Protein AF-A0A162CTL7-F1 (afdb_monomer_lite)

Foldseek 3Di:
DDDPPPCVVVVVVVVVVVVVVCVVVVPDDDPCPPDPVLVVLLVVLLVLLLVLCPPPLNCVLLVDDSVLSNVLLNVLSVVLCVVPVPDDSQLSSLSSNVSSLLVSLVPDPDDCPVQCPCVVVCVVVVHQGSRSSCNSCVVSLVSNLVVDDPVVSVVVVVVVVVSNVVD

InterPro domains:
  IPR008949 Isoprenoid synthase domain superfamily [G3DSA:1.10.600.10] (8-167)
  IPR008949 Isoprenoid synthase domain superfamily [SSF48576] (12-167)
  IPR024652 Trichodiene synthase [PF06330] (11-167)

Organism: Penicillium chrysogenum (NCBI:txid5076)

pLDDT: mean 90.97, std 11.27, range [42.94, 98.25]

Structure (mmCIF, N/CA/C/O backbone):
data_AF-A0A162CTL7-F1
#
_entry.id   AF-A0A162CTL7-F1
#
loop_
_atom_site.group_PDB
_atom_site.id
_atom_site.type_symbol
_atom_site.label_atom_id
_atom_site.label_alt_id
_atom_site.label_comp_id
_atom_site.label_asym_id
_atom_site.label_entity_id
_atom_site.label_seq_id
_atom_site.pdbx_PDB_ins_code
_atom_site.Cartn_x
_atom_site.Cartn_y
_atom_site.Cartn_z
_atom_site.occupancy
_atom_site.B_iso_or_equiv
_atom_site.auth_seq_id
_atom_site.auth_comp_id
_atom_site.auth_asym_id
_atom_site.auth_atom_id
_atom_site.pdbx_PDB_model_num
ATOM 1 N N . MET A 1 1 ? 44.518 1.170 10.462 1.00 42.94 1 MET A N 1
ATOM 2 C CA . MET A 1 1 ? 43.468 1.600 9.508 1.00 42.94 1 MET A CA 1
ATOM 3 C C . MET A 1 1 ? 42.908 0.313 8.920 1.00 42.94 1 MET A C 1
ATOM 5 O O . MET A 1 1 ? 43.065 0.045 7.743 1.00 42.94 1 MET A O 1
ATOM 9 N N . ASP A 1 2 ? 42.323 -0.529 9.771 1.00 47.50 2 ASP A N 1
ATOM 10 C CA . ASP A 1 2 ? 42.142 -1.951 9.467 1.00 47.50 2 ASP A CA 1
ATOM 11 C C . ASP A 1 2 ? 40.742 -2.355 9.911 1.00 47.50 2 ASP A C 1
ATOM 13 O O . ASP A 1 2 ? 40.529 -2.643 11.082 1.00 47.50 2 ASP A O 1
ATOM 17 N N . ASN A 1 3 ? 39.772 -2.235 9.002 1.00 48.19 3 ASN A N 1
ATOM 18 C CA . ASN A 1 3 ? 38.449 -2.865 9.131 1.00 48.19 3 ASN A CA 1
ATOM 19 C C . ASN A 1 3 ? 37.631 -2.855 7.821 1.00 48.19 3 ASN A C 1
ATOM 21 O O . ASN A 1 3 ? 36.411 -2.962 7.850 1.00 48.19 3 ASN A O 1
ATOM 25 N N . VAL A 1 4 ? 38.277 -2.712 6.656 1.00 53.75 4 VAL A N 1
ATOM 26 C CA . VAL A 1 4 ? 37.571 -2.673 5.355 1.00 53.75 4 VAL A CA 1
ATOM 27 C C . VAL A 1 4 ? 37.594 -4.032 4.629 1.00 53.75 4 VAL A C 1
ATOM 29 O O . VAL A 1 4 ? 36.802 -4.242 3.721 1.00 53.75 4 VAL A O 1
ATOM 32 N N . ASN A 1 5 ? 38.423 -4.993 5.058 1.00 55.84 5 ASN A N 1
ATOM 33 C CA . ASN A 1 5 ? 38.612 -6.263 4.335 1.00 55.84 5 ASN A CA 1
ATOM 34 C C . ASN A 1 5 ? 37.711 -7.435 4.771 1.00 55.84 5 ASN A C 1
ATOM 36 O O . ASN A 1 5 ? 37.696 -8.448 4.081 1.00 55.84 5 ASN A O 1
ATOM 40 N N . ASP A 1 6 ? 36.956 -7.327 5.868 1.00 61.03 6 ASP A N 1
ATOM 41 C CA . ASP A 1 6 ? 36.193 -8.471 6.412 1.00 61.03 6 ASP A CA 1
ATOM 42 C C . ASP A 1 6 ? 34.807 -8.655 5.754 1.00 61.03 6 ASP A C 1
ATOM 44 O O . ASP A 1 6 ? 34.164 -9.691 5.887 1.00 61.03 6 ASP A O 1
ATOM 48 N N . ASN A 1 7 ? 34.360 -7.668 4.966 1.00 62.88 7 ASN A N 1
ATOM 49 C CA . ASN A 1 7 ? 33.079 -7.712 4.248 1.00 62.88 7 ASN A CA 1
ATOM 50 C C . ASN A 1 7 ? 33.207 -8.141 2.772 1.00 62.88 7 ASN A C 1
ATOM 52 O O . ASN A 1 7 ? 32.183 -8.249 2.097 1.00 62.88 7 ASN A O 1
ATOM 56 N N . SER A 1 8 ? 34.423 -8.386 2.258 1.00 77.56 8 SER A N 1
ATOM 57 C CA . SER A 1 8 ? 34.644 -8.718 0.833 1.00 77.56 8 SER A CA 1
ATOM 58 C C . SER A 1 8 ? 33.859 -9.955 0.381 1.00 77.56 8 SER A C 1
ATOM 60 O O . SER A 1 8 ? 33.130 -9.848 -0.603 1.00 77.56 8 SER A O 1
ATOM 62 N N . PRO A 1 9 ? 33.875 -11.087 1.121 1.00 88.56 9 PRO A N 1
ATOM 63 C CA . PRO A 1 9 ? 33.171 -12.294 0.681 1.00 88.56 9 PRO A CA 1
ATOM 64 C C . PRO A 1 9 ? 31.646 -12.130 0.656 1.00 88.56 9 PRO A C 1
ATOM 66 O O . PRO A 1 9 ? 30.974 -12.667 -0.222 1.00 88.56 9 PRO A O 1
ATOM 69 N N . PHE A 1 10 ? 31.086 -11.373 1.607 1.00 91.31 10 PHE A N 1
ATOM 70 C CA . PHE A 1 10 ? 29.653 -11.075 1.631 1.00 91.31 10 PHE A CA 1
ATOM 71 C C . PHE A 1 10 ? 29.251 -10.182 0.454 1.00 91.31 10 PHE A C 1
ATOM 73 O O . PHE A 1 10 ? 28.254 -10.457 -0.209 1.00 91.31 10 PHE A O 1
ATOM 80 N N . ILE A 1 11 ? 30.027 -9.128 0.185 1.00 93.94 11 ILE A N 1
ATOM 81 C CA . ILE A 1 11 ? 29.755 -8.193 -0.912 1.00 93.94 11 ILE A CA 1
ATOM 82 C C . ILE A 1 11 ? 29.861 -8.906 -2.263 1.00 93.94 11 ILE A C 1
ATOM 84 O O . ILE A 1 11 ? 28.981 -8.729 -3.100 1.00 93.94 11 ILE A O 1
ATOM 88 N N . GLU A 1 12 ? 30.885 -9.737 -2.461 1.00 94.44 12 GLU A N 1
ATOM 89 C CA . GLU A 1 12 ? 31.049 -10.549 -3.673 1.00 94.44 12 GLU A CA 1
ATOM 90 C C . GLU A 1 12 ? 29.850 -11.481 -3.878 1.00 94.44 12 GLU A C 1
ATOM 92 O O . GLU A 1 12 ? 29.210 -11.444 -4.927 1.00 94.44 12 GLU A O 1
ATOM 97 N N . HIS A 1 13 ? 29.457 -12.230 -2.842 1.00 95.56 13 HIS A N 1
ATOM 98 C CA . HIS A 1 13 ? 28.296 -13.115 -2.918 1.00 95.56 13 HIS A CA 1
ATOM 99 C C . HIS A 1 13 ? 26.982 -12.362 -3.187 1.00 95.56 13 HIS A C 1
ATOM 101 O O . HIS A 1 13 ? 26.139 -12.832 -3.957 1.00 95.56 13 HIS A O 1
ATOM 107 N N . PHE A 1 14 ? 26.796 -11.190 -2.572 1.00 95.62 14 PHE A N 1
ATOM 108 C CA . PHE A 1 14 ? 25.637 -10.334 -2.814 1.00 95.62 14 PHE A CA 1
ATOM 109 C C . PHE A 1 14 ? 25.593 -9.857 -4.270 1.00 95.62 14 PHE A C 1
ATOM 111 O O . PHE A 1 14 ? 24.550 -9.976 -4.912 1.00 95.62 14 PHE A O 1
ATOM 118 N N . ILE A 1 15 ? 26.715 -9.367 -4.806 1.00 96.50 15 ILE A N 1
ATOM 119 C CA . ILE A 1 15 ? 26.814 -8.914 -6.200 1.00 96.50 15 ILE A CA 1
ATOM 120 C C . ILE A 1 15 ? 26.494 -10.064 -7.153 1.00 96.50 15 ILE A C 1
ATOM 122 O O . ILE A 1 15 ? 25.625 -9.899 -8.007 1.00 96.50 15 ILE A O 1
ATOM 126 N N . ASP A 1 16 ? 27.117 -11.230 -6.976 1.00 97.56 16 ASP A N 1
ATOM 127 C CA . ASP A 1 16 ? 26.885 -12.399 -7.831 1.00 97.56 16 ASP A CA 1
ATOM 128 C C . ASP A 1 16 ? 25.415 -12.832 -7.815 1.00 97.56 16 ASP A C 1
ATOM 130 O O . ASP A 1 16 ? 24.838 -13.162 -8.852 1.00 97.56 16 ASP A O 1
ATOM 134 N N . THR A 1 17 ? 24.784 -12.785 -6.639 1.00 97.44 17 THR A N 1
ATOM 135 C CA . THR A 1 17 ? 23.364 -13.118 -6.480 1.00 97.44 17 THR A CA 1
ATOM 136 C C . THR A 1 17 ? 22.467 -12.122 -7.211 1.00 97.44 17 THR A C 1
ATOM 138 O O . THR A 1 17 ? 21.531 -12.536 -7.894 1.00 97.44 17 THR A O 1
ATOM 141 N N . ILE A 1 18 ? 22.745 -10.819 -7.103 1.00 97.00 18 ILE A N 1
ATOM 142 C CA . ILE A 1 18 ? 21.969 -9.778 -7.789 1.00 97.00 18 ILE A CA 1
ATOM 143 C C . ILE A 1 18 ? 22.165 -9.852 -9.303 1.00 97.00 18 ILE A C 1
ATOM 145 O O . ILE A 1 18 ? 21.176 -9.796 -10.027 1.00 97.00 18 ILE A O 1
ATOM 149 N N . VAL A 1 19 ? 23.401 -10.013 -9.785 1.00 96.62 19 VAL A N 1
ATOM 150 C CA . VAL A 1 19 ? 23.695 -10.166 -11.220 1.00 96.62 19 VAL A CA 1
ATOM 151 C C . VAL A 1 19 ? 22.938 -11.363 -11.775 1.00 96.62 19 VAL A C 1
ATOM 153 O O . VAL A 1 19 ? 22.179 -11.214 -12.728 1.00 96.62 19 VAL A O 1
ATOM 156 N N . LYS A 1 20 ? 23.045 -12.519 -11.110 1.00 97.56 20 LYS A N 1
ATOM 157 C CA . LYS A 1 20 ? 22.303 -13.716 -11.500 1.00 97.56 20 LYS A CA 1
ATOM 158 C C . LYS A 1 20 ? 20.794 -13.481 -11.516 1.00 97.56 20 LYS A C 1
ATOM 160 O O . LYS A 1 20 ? 20.139 -13.870 -12.472 1.00 97.56 20 LYS A O 1
ATOM 165 N N . PHE A 1 21 ? 20.238 -12.851 -10.481 1.00 97.25 21 PHE A N 1
ATOM 166 C CA . PHE A 1 21 ? 18.808 -12.551 -10.431 1.00 97.25 21 PHE A CA 1
ATOM 167 C C . PHE A 1 21 ? 18.370 -11.664 -11.604 1.00 97.25 21 PHE A C 1
ATOM 169 O O . PHE A 1 21 ? 17.366 -11.968 -12.244 1.00 97.25 21 PHE A O 1
ATOM 176 N N . LEU A 1 22 ? 19.118 -10.596 -11.898 1.00 96.50 22 LEU A N 1
ATOM 177 C CA . LEU A 1 22 ? 18.821 -9.680 -13.002 1.00 96.50 22 LEU A CA 1
ATOM 178 C C . LEU A 1 22 ? 18.927 -10.376 -14.366 1.00 96.50 22 LEU A C 1
ATOM 180 O O . LEU A 1 22 ? 18.066 -10.151 -15.217 1.00 96.50 22 LEU A O 1
ATOM 184 N N . ASP A 1 23 ? 19.912 -11.255 -14.551 1.00 96.62 23 ASP A N 1
ATOM 185 C CA . ASP A 1 23 ? 20.049 -12.080 -15.756 1.00 96.62 23 ASP A CA 1
ATOM 186 C C . ASP A 1 23 ? 18.883 -13.078 -15.893 1.00 96.62 23 ASP A C 1
ATOM 188 O O . ASP A 1 23 ? 18.274 -13.182 -16.961 1.00 96.62 23 ASP A O 1
ATOM 192 N N . ASP A 1 24 ? 18.520 -13.769 -14.806 1.00 97.69 24 ASP A N 1
ATOM 193 C CA . ASP A 1 24 ? 17.458 -14.786 -14.772 1.00 97.69 24 ASP A CA 1
ATOM 194 C C . ASP A 1 24 ? 16.076 -14.183 -15.089 1.00 97.69 24 ASP A C 1
ATOM 196 O O . ASP A 1 24 ? 15.281 -14.793 -15.810 1.00 97.69 24 ASP A O 1
ATOM 200 N N . VAL A 1 25 ? 15.786 -12.968 -14.601 1.00 95.69 25 VAL A N 1
ATOM 201 C CA . VAL A 1 25 ? 14.545 -12.235 -14.935 1.00 95.69 25 VAL A CA 1
ATOM 202 C C . VAL A 1 25 ? 14.639 -11.458 -16.250 1.00 95.69 25 VAL A C 1
ATOM 204 O O . VAL A 1 25 ? 13.689 -10.764 -16.613 1.00 95.69 25 VAL A O 1
ATOM 207 N N . GLN A 1 26 ? 15.763 -11.573 -16.967 1.00 95.62 26 GLN A N 1
ATOM 208 C CA . GLN A 1 26 ? 16.036 -10.873 -18.225 1.00 95.62 26 GLN A CA 1
ATOM 209 C C . GLN A 1 26 ? 15.820 -9.361 -18.095 1.00 95.62 26 GLN A C 1
ATOM 211 O O . GLN A 1 26 ? 15.189 -8.724 -18.949 1.00 95.62 26 GLN A O 1
ATOM 216 N N . TYR A 1 27 ? 16.305 -8.787 -16.992 1.00 91.56 27 TYR A N 1
ATOM 217 C CA . TYR A 1 27 ? 16.158 -7.368 -16.718 1.00 91.56 27 TYR A CA 1
ATOM 218 C C . TYR A 1 27 ? 16.796 -6.553 -17.843 1.00 91.56 27 TYR A C 1
ATOM 220 O O . TYR A 1 27 ? 17.980 -6.679 -18.147 1.00 91.56 27 TYR A O 1
ATOM 228 N N . ASN A 1 28 ? 15.993 -5.682 -18.442 1.00 87.00 28 ASN A N 1
ATOM 229 C CA . ASN A 1 28 ? 16.446 -4.680 -19.390 1.00 87.00 28 ASN A CA 1
ATOM 230 C C . ASN A 1 28 ? 16.055 -3.312 -18.843 1.00 87.00 28 ASN A C 1
ATOM 232 O O . ASN A 1 28 ? 14.922 -3.129 -18.395 1.00 87.00 28 ASN A O 1
ATOM 236 N N . GLU A 1 29 ? 16.984 -2.357 -18.893 1.00 78.31 29 GLU A N 1
ATOM 237 C CA . GLU A 1 29 ? 16.735 -1.009 -18.388 1.00 78.31 29 GLU A CA 1
ATOM 238 C C . GLU A 1 29 ? 15.533 -0.386 -19.127 1.00 78.31 29 GLU A C 1
ATOM 240 O O . GLU A 1 29 ? 15.565 -0.260 -20.358 1.00 78.31 29 GLU A O 1
ATOM 245 N N . PRO A 1 30 ? 14.462 0.013 -18.420 1.00 70.00 30 PRO A N 1
ATOM 246 C CA . PRO A 1 30 ? 13.310 0.615 -19.067 1.00 70.00 30 PRO A CA 1
ATOM 247 C C . PRO A 1 30 ? 13.692 1.964 -19.688 1.00 70.00 30 PRO A C 1
ATOM 249 O O . PRO A 1 30 ? 14.235 2.843 -19.022 1.00 70.00 30 PRO A O 1
ATOM 252 N N . HIS A 1 31 ? 13.301 2.211 -20.940 1.00 62.88 31 HIS A N 1
ATOM 253 C CA . HIS A 1 31 ? 13.516 3.507 -21.607 1.00 62.88 31 HIS A CA 1
ATOM 254 C C . HIS A 1 31 ? 12.733 4.685 -20.979 1.00 62.88 31 HIS A C 1
ATOM 256 O O . HIS A 1 31 ? 12.846 5.825 -21.430 1.00 62.88 31 HIS A O 1
ATOM 262 N N . HIS A 1 32 ? 11.920 4.433 -19.949 1.00 55.84 32 HIS A N 1
ATOM 263 C CA . HIS A 1 32 ? 10.965 5.386 -19.380 1.00 55.84 32 HIS A CA 1
ATOM 264 C C . HIS A 1 32 ? 11.546 6.306 -18.296 1.00 55.84 32 HIS A C 1
ATOM 266 O O . HIS A 1 32 ? 10.909 7.297 -17.942 1.00 55.84 32 HIS A O 1
ATOM 272 N N . SER A 1 33 ? 12.753 6.043 -17.792 1.00 54.59 33 SER A N 1
ATOM 273 C CA . SER A 1 33 ? 13.296 6.678 -16.579 1.00 54.59 33 SER A CA 1
ATOM 274 C C . SER A 1 33 ? 13.548 8.198 -16.678 1.00 54.59 33 SER A C 1
ATOM 276 O O . SER A 1 33 ? 13.809 8.839 -15.663 1.00 54.59 33 SER A O 1
ATOM 278 N N . LEU A 1 34 ? 13.442 8.807 -17.871 1.00 52.75 34 LEU A N 1
ATOM 279 C CA . LEU A 1 34 ? 13.695 10.242 -18.109 1.00 52.75 34 LEU A CA 1
ATOM 280 C C . LEU A 1 34 ? 12.579 10.978 -18.878 1.00 52.75 34 LEU A C 1
ATOM 282 O O . LEU A 1 34 ? 12.744 12.147 -19.231 1.00 52.75 34 LEU A O 1
ATOM 286 N N . ALA A 1 35 ? 11.441 10.332 -19.152 1.00 61.69 35 ALA A N 1
ATOM 287 C CA . ALA A 1 35 ? 10.358 10.971 -19.900 1.00 61.69 35 ALA A CA 1
ATOM 288 C C . ALA A 1 35 ? 9.511 11.915 -19.001 1.00 61.69 35 ALA A C 1
ATOM 290 O O . ALA A 1 35 ? 9.269 11.601 -17.832 1.00 61.69 35 ALA A O 1
ATOM 291 N N . PRO A 1 36 ? 9.012 13.060 -19.518 1.00 67.44 36 PRO A N 1
ATOM 292 C CA . PRO A 1 36 ? 8.175 13.996 -18.752 1.00 67.44 36 PRO A CA 1
ATOM 293 C C . PRO A 1 36 ? 6.880 13.388 -18.189 1.00 67.44 36 PRO A C 1
ATOM 295 O O . PRO A 1 36 ? 6.410 13.799 -17.130 1.00 67.44 36 PRO A O 1
ATOM 298 N N . GLU A 1 37 ? 6.305 12.403 -18.880 1.00 76.25 37 GLU A N 1
ATOM 299 C CA . GLU A 1 37 ? 5.043 11.765 -18.495 1.00 76.25 37 GLU A CA 1
ATOM 300 C C . GLU A 1 37 ? 5.161 10.925 -17.203 1.00 76.25 37 GLU A C 1
ATOM 302 O O . GLU A 1 37 ? 4.394 11.186 -16.274 1.00 76.25 37 GLU A O 1
ATOM 307 N N . PRO A 1 38 ? 6.135 10.001 -17.052 1.00 80.62 38 PRO A N 1
ATOM 308 C CA . PRO A 1 38 ? 6.420 9.329 -15.781 1.00 80.62 38 PRO A CA 1
ATOM 309 C C . PRO A 1 38 ? 6.598 10.280 -14.598 1.00 80.62 38 PRO A C 1
ATOM 311 O O . PRO A 1 38 ? 6.102 10.003 -13.507 1.00 80.62 38 PRO A O 1
ATOM 314 N N . ARG A 1 39 ? 7.245 11.433 -14.806 1.00 86.31 39 ARG A N 1
ATOM 315 C CA . ARG A 1 39 ? 7.401 12.443 -13.755 1.00 86.31 39 ARG A CA 1
ATOM 316 C C . ARG A 1 39 ? 6.061 13.055 -13.341 1.00 86.31 39 ARG A C 1
ATOM 318 O O . ARG A 1 39 ? 5.767 13.086 -12.151 1.00 86.31 39 ARG A O 1
ATOM 325 N N . ALA A 1 40 ? 5.243 13.492 -14.296 1.00 88.81 40 ALA A N 1
ATOM 326 C CA . ALA A 1 40 ? 3.919 14.045 -14.003 1.00 88.81 40 ALA A CA 1
ATOM 327 C C . ALA A 1 40 ? 2.977 12.998 -13.375 1.00 88.81 40 ALA A C 1
ATOM 329 O O . ALA A 1 40 ? 2.140 13.322 -12.530 1.00 88.81 40 ALA A O 1
ATOM 330 N N . ASN A 1 41 ? 3.111 11.728 -13.769 1.00 90.00 41 ASN A N 1
ATOM 331 C CA . ASN A 1 41 ? 2.391 10.619 -13.147 1.00 90.00 41 ASN A CA 1
ATOM 332 C C . ASN A 1 41 ? 2.834 10.435 -11.692 1.00 90.00 41 ASN A C 1
ATOM 334 O O . ASN A 1 41 ? 1.979 10.395 -10.811 1.00 90.00 41 ASN A O 1
ATOM 338 N N . PHE A 1 42 ? 4.144 10.400 -11.432 1.00 93.88 42 PHE A N 1
ATOM 339 C CA . PHE A 1 42 ? 4.691 10.319 -10.078 1.00 93.88 42 PHE A CA 1
ATOM 340 C C . PHE A 1 42 ? 4.203 11.467 -9.188 1.00 93.88 42 PHE A C 1
ATOM 342 O O . PHE A 1 42 ? 3.699 11.207 -8.099 1.00 93.88 42 PHE A O 1
ATOM 349 N N . GLU A 1 43 ? 4.333 12.716 -9.647 1.00 94.75 43 GLU A N 1
ATOM 350 C CA . GLU A 1 43 ? 3.930 13.908 -8.887 1.00 94.75 43 GLU A CA 1
ATOM 351 C C . GLU A 1 43 ? 2.444 13.831 -8.510 1.00 94.75 43 GLU A C 1
ATOM 353 O O . GLU A 1 43 ? 2.098 13.988 -7.343 1.00 94.75 43 GLU A O 1
ATOM 358 N N . SER A 1 44 ? 1.583 13.447 -9.454 1.00 95.25 44 SER A N 1
ATOM 359 C CA . SER A 1 44 ? 0.149 13.287 -9.204 1.00 95.25 44 SER A CA 1
ATOM 360 C C . SER A 1 44 ? -0.184 12.167 -8.207 1.00 95.25 44 SER A C 1
ATOM 362 O O . SER A 1 44 ? -1.019 12.378 -7.330 1.00 95.25 44 SER A O 1
ATOM 364 N N . ILE A 1 45 ? 0.446 10.991 -8.317 1.00 97.44 45 ILE A N 1
ATOM 365 C CA . ILE A 1 45 ? 0.229 9.862 -7.387 1.00 97.44 45 ILE A CA 1
ATOM 366 C C . ILE A 1 45 ? 0.690 10.249 -5.977 1.00 97.44 45 ILE A C 1
ATOM 368 O O . ILE A 1 45 ? -0.008 9.993 -4.991 1.00 97.44 45 ILE A O 1
ATOM 372 N N . TYR A 1 46 ? 1.852 10.899 -5.891 1.00 97.94 46 TYR A N 1
ATOM 373 C CA . TYR A 1 46 ? 2.434 11.369 -4.641 1.00 97.94 46 TYR A CA 1
ATOM 374 C C . TYR A 1 46 ? 1.556 12.418 -3.962 1.00 97.94 46 TYR A C 1
ATOM 376 O O . TYR A 1 46 ? 1.275 12.289 -2.773 1.00 97.94 46 TYR A O 1
ATOM 384 N N . GLU A 1 47 ? 1.090 13.428 -4.697 1.00 97.81 47 GLU A N 1
ATOM 385 C CA . GLU A 1 47 ? 0.218 14.476 -4.160 1.00 97.81 47 GLU A CA 1
ATOM 386 C C . GLU A 1 47 ? -1.115 13.917 -3.662 1.00 97.81 47 GLU A C 1
ATOM 388 O O . GLU A 1 47 ? -1.574 14.292 -2.582 1.00 97.81 47 GLU A O 1
ATOM 393 N N . GLU A 1 48 ? -1.728 12.996 -4.408 1.00 97.81 48 GLU A N 1
ATOM 394 C CA . GLU A 1 48 ? -2.988 12.375 -4.002 1.00 97.81 48 GLU A CA 1
ATOM 395 C C . GLU A 1 48 ? -2.821 11.543 -2.726 1.00 97.81 48 GLU A C 1
ATOM 397 O O . GLU A 1 48 ? -3.616 11.689 -1.791 1.00 97.81 48 GLU A O 1
ATOM 402 N N . SER A 1 49 ? -1.749 10.752 -2.654 1.00 97.62 49 SER A N 1
ATOM 403 C CA . SER A 1 49 ? -1.421 9.939 -1.481 1.00 97.62 49 SER A CA 1
ATOM 404 C C . SER A 1 49 ? -1.094 10.809 -0.269 1.00 97.62 49 SER A C 1
ATOM 406 O O . SER A 1 49 ? -1.641 10.609 0.813 1.00 97.62 49 SER A O 1
ATOM 408 N N . LEU A 1 50 ? -0.246 11.828 -0.440 1.00 97.81 50 LEU A N 1
ATOM 409 C CA . LEU A 1 50 ? 0.103 12.769 0.622 1.00 97.81 50 LEU A CA 1
ATOM 410 C C . LEU A 1 50 ? -1.146 13.468 1.158 1.00 97.81 50 LEU A C 1
ATOM 412 O O . LEU A 1 50 ? -1.357 13.509 2.370 1.00 97.81 50 LEU A O 1
ATOM 416 N N . ARG A 1 51 ? -2.008 13.955 0.259 1.00 97.75 51 ARG A N 1
ATOM 417 C CA . ARG A 1 51 ? -3.263 14.605 0.631 1.00 97.75 51 ARG A CA 1
ATOM 418 C C . ARG A 1 51 ? -4.124 13.691 1.493 1.00 97.75 51 ARG A C 1
ATOM 420 O O . ARG A 1 51 ? -4.627 14.178 2.497 1.00 97.75 51 ARG A O 1
ATOM 427 N N . PHE A 1 52 ? -4.260 12.407 1.150 1.00 97.62 52 PHE A N 1
ATOM 428 C CA . PHE A 1 52 ? -4.989 11.426 1.962 1.00 97.62 52 PHE A CA 1
ATOM 429 C C . PHE A 1 52 ? -4.447 11.351 3.398 1.00 97.62 52 PHE A C 1
ATOM 431 O O . PHE A 1 52 ? -5.189 11.610 4.343 1.00 97.62 52 PHE A O 1
ATOM 438 N N . PHE A 1 53 ? -3.147 11.107 3.575 1.00 97.00 53 PHE A N 1
ATOM 439 C CA . PHE A 1 53 ? -2.569 10.946 4.916 1.00 97.00 53 PHE A CA 1
ATOM 440 C C . PHE A 1 53 ? -2.514 12.238 5.732 1.00 97.00 53 PHE A C 1
ATOM 442 O O . PHE A 1 53 ? -2.477 12.180 6.958 1.00 97.00 53 PHE A O 1
ATOM 449 N N . THR A 1 54 ? -2.523 13.403 5.083 1.00 96.50 54 THR A N 1
ATOM 450 C CA . THR A 1 54 ? -2.555 14.708 5.767 1.00 96.50 54 THR A CA 1
ATOM 451 C C . THR A 1 54 ? -3.959 15.186 6.142 1.00 96.50 54 THR A C 1
ATOM 453 O O . THR A 1 54 ? -4.087 16.250 6.747 1.00 96.50 54 THR A O 1
ATOM 456 N N . GLN A 1 55 ? -5.018 14.435 5.813 1.00 96.62 55 GLN A N 1
ATOM 457 C CA . GLN A 1 55 ? -6.370 14.790 6.248 1.00 96.62 55 GLN A CA 1
ATOM 458 C C . GLN A 1 55 ? -6.450 14.804 7.785 1.00 96.62 55 GLN A C 1
ATOM 460 O O . GLN A 1 55 ? -5.910 13.894 8.418 1.00 96.62 55 GLN A O 1
ATOM 465 N N . PRO A 1 56 ? -7.151 15.779 8.402 1.00 95.56 56 PRO A N 1
ATOM 466 C CA . PRO A 1 56 ? -7.254 15.872 9.859 1.00 95.56 56 PRO A CA 1
ATOM 467 C C . PRO A 1 56 ? -7.749 14.583 10.523 1.00 95.56 56 PRO A C 1
ATOM 469 O O . PRO A 1 56 ? -7.205 14.175 11.541 1.00 95.56 56 PRO A O 1
ATOM 472 N N . THR A 1 57 ? -8.717 13.905 9.905 1.00 94.00 57 THR A N 1
ATOM 473 C CA . THR A 1 57 ? -9.277 12.633 10.383 1.00 94.00 57 THR A CA 1
ATOM 474 C C . THR A 1 57 ? -8.246 11.503 10.398 1.00 94.00 57 THR A C 1
ATOM 476 O O . THR A 1 57 ? -8.172 10.748 11.363 1.00 94.00 57 THR A O 1
ATOM 479 N N . ILE A 1 58 ? -7.410 11.400 9.361 1.00 95.44 58 ILE A N 1
ATOM 480 C CA . ILE A 1 58 ? -6.343 10.392 9.286 1.00 95.44 58 ILE A CA 1
ATOM 481 C C . ILE A 1 58 ? -5.222 10.716 10.280 1.00 95.44 58 ILE A C 1
ATOM 483 O O . ILE A 1 58 ? -4.704 9.824 10.953 1.00 95.44 58 ILE A O 1
ATOM 487 N N . GLN A 1 59 ? -4.875 11.998 10.415 1.00 93.88 59 GLN A N 1
ATOM 488 C CA . GLN A 1 59 ? -3.888 12.467 11.388 1.00 93.88 59 GLN A CA 1
ATOM 489 C C . GLN A 1 59 ? -4.317 12.200 12.831 1.00 93.88 59 GLN A C 1
ATOM 491 O O . GLN A 1 59 ? -3.495 11.767 13.633 1.00 93.88 59 GLN A O 1
ATOM 496 N N . GLU A 1 60 ? -5.591 12.408 13.155 1.00 92.50 60 GLU A N 1
ATOM 497 C CA . GLU A 1 60 ? -6.143 12.110 14.476 1.00 92.50 60 GLU A CA 1
ATOM 498 C C . GLU A 1 60 ? -6.033 10.616 14.811 1.00 92.50 60 GLU A C 1
ATOM 500 O O . GLU A 1 60 ? -5.619 10.258 15.913 1.00 92.50 60 GLU A O 1
ATOM 505 N N . GLN A 1 61 ? -6.321 9.736 13.848 1.00 91.56 61 GLN A N 1
ATOM 506 C CA . GLN A 1 61 ? -6.262 8.289 14.062 1.00 91.56 61 GLN A CA 1
ATOM 507 C C . GLN A 1 61 ? -4.826 7.762 14.174 1.00 91.56 61 GLN A C 1
ATOM 509 O O . GLN A 1 61 ? -4.517 7.004 15.094 1.00 91.56 61 GLN A O 1
ATOM 514 N N . LEU A 1 62 ? -3.936 8.143 13.253 1.00 90.81 62 LEU A N 1
ATOM 515 C CA . LEU A 1 62 ? -2.601 7.538 13.161 1.00 90.81 62 LEU A CA 1
ATOM 516 C C . LEU A 1 62 ? -1.513 8.326 13.903 1.00 90.81 62 LEU A C 1
ATOM 518 O O . LEU A 1 62 ? -0.482 7.751 14.249 1.00 90.81 62 LEU A O 1
ATOM 522 N N . SER A 1 63 ? -1.727 9.621 14.173 1.00 90.19 63 SER A N 1
ATOM 523 C CA . SER A 1 63 ? -0.782 10.504 14.881 1.00 90.19 63 SER A CA 1
ATOM 524 C C . SER A 1 63 ? 0.647 10.462 14.312 1.00 90.19 63 SER A C 1
ATOM 526 O O . SER A 1 63 ? 1.637 10.477 15.047 1.00 90.19 63 SER A O 1
ATOM 528 N N . LEU A 1 64 ? 0.769 10.363 12.987 1.00 89.38 64 LEU A N 1
ATOM 529 C CA . LEU A 1 64 ? 2.050 10.180 12.306 1.00 89.38 64 LEU A CA 1
ATOM 530 C C . LEU A 1 64 ? 2.793 11.500 12.149 1.00 89.38 64 LEU A C 1
ATOM 532 O O . LEU A 1 64 ? 2.213 12.536 11.833 1.00 89.38 64 LEU A O 1
ATOM 536 N N . ARG A 1 65 ? 4.119 11.448 12.266 1.00 92.81 65 ARG A N 1
ATOM 537 C CA . ARG A 1 65 ? 4.959 12.600 11.935 1.00 92.81 65 ARG A CA 1
ATOM 538 C C . ARG A 1 65 ? 4.964 12.838 10.427 1.00 92.81 65 ARG A C 1
ATOM 540 O O . ARG A 1 65 ? 5.026 11.902 9.630 1.00 92.81 65 ARG A O 1
ATOM 547 N N . TYR A 1 66 ? 4.997 14.105 10.033 1.00 93.31 66 TYR A N 1
ATOM 548 C CA . TYR A 1 66 ? 4.992 14.500 8.624 1.00 93.31 66 TYR A CA 1
ATOM 549 C C . TYR A 1 66 ? 6.180 13.936 7.819 1.00 93.31 66 TYR A C 1
ATOM 551 O O . TYR A 1 66 ? 6.038 13.594 6.643 1.00 93.31 66 TYR A O 1
ATOM 559 N N . ASP A 1 67 ? 7.356 13.783 8.438 1.00 95.12 67 ASP A N 1
ATOM 560 C CA . ASP A 1 67 ? 8.530 13.203 7.774 1.00 95.12 67 ASP A CA 1
ATOM 561 C C . ASP A 1 67 ? 8.350 11.711 7.453 1.00 95.12 67 ASP A C 1
ATOM 563 O O . ASP A 1 67 ? 8.835 11.248 6.422 1.00 95.12 67 ASP A O 1
ATOM 567 N N . VAL A 1 68 ? 7.618 10.974 8.294 1.00 93.50 68 VAL A N 1
ATOM 568 C CA . VAL A 1 68 ? 7.264 9.566 8.055 1.00 93.50 68 VAL A CA 1
ATOM 569 C C . VAL A 1 68 ? 6.304 9.472 6.873 1.00 93.50 68 VAL A C 1
ATOM 571 O O . VAL A 1 68 ? 6.580 8.758 5.912 1.00 93.50 68 VAL A O 1
ATOM 574 N N . ILE A 1 69 ? 5.237 10.277 6.880 1.00 95.44 69 ILE A N 1
ATOM 575 C CA . ILE A 1 69 ? 4.230 10.297 5.808 1.00 95.44 69 ILE A CA 1
ATOM 576 C C . ILE A 1 69 ? 4.874 10.621 4.461 1.00 95.44 69 ILE A C 1
ATOM 578 O O . ILE A 1 69 ? 4.660 9.918 3.476 1.00 95.44 69 ILE A O 1
ATOM 582 N N . THR A 1 70 ? 5.683 11.679 4.400 1.00 96.44 70 THR A N 1
ATOM 583 C CA . THR A 1 70 ? 6.310 12.120 3.144 1.00 96.44 70 THR A CA 1
ATOM 584 C C . THR A 1 70 ? 7.321 11.115 2.599 1.00 96.44 70 THR A C 1
ATOM 586 O O . THR A 1 70 ? 7.411 10.950 1.382 1.00 96.44 70 THR A O 1
ATOM 589 N N . LYS A 1 71 ? 8.071 10.415 3.461 1.00 95.81 71 LYS A N 1
ATOM 590 C CA . LYS A 1 71 ? 8.969 9.330 3.038 1.00 95.81 71 LYS A CA 1
ATOM 591 C C . LYS A 1 71 ? 8.184 8.127 2.525 1.00 95.81 71 LYS A C 1
ATOM 593 O O . LYS A 1 71 ? 8.463 7.673 1.417 1.00 95.81 71 LYS A O 1
ATOM 598 N N . ALA A 1 72 ? 7.192 7.661 3.283 1.00 96.38 72 ALA A N 1
ATOM 599 C CA . ALA A 1 72 ? 6.400 6.488 2.931 1.00 96.38 72 ALA A CA 1
ATOM 600 C C . ALA A 1 72 ? 5.642 6.711 1.612 1.00 96.38 72 ALA A C 1
ATOM 602 O O . ALA A 1 72 ? 5.859 5.971 0.655 1.00 96.38 72 ALA A O 1
ATOM 603 N N . THR A 1 73 ? 4.880 7.807 1.502 1.00 97.56 73 THR A N 1
ATOM 604 C CA . THR A 1 73 ? 4.136 8.166 0.276 1.00 97.56 73 THR A CA 1
ATOM 605 C C . THR A 1 73 ? 5.042 8.334 -0.941 1.00 97.56 73 THR A C 1
ATOM 607 O O . THR A 1 73 ? 4.686 7.916 -2.042 1.00 97.56 73 THR A O 1
ATOM 610 N N . ARG A 1 74 ? 6.239 8.914 -0.785 1.00 97.12 74 ARG A N 1
ATOM 611 C CA . ARG A 1 74 ? 7.213 9.041 -1.881 1.00 97.12 74 ARG A CA 1
ATOM 612 C C . ARG A 1 74 ? 7.692 7.677 -2.368 1.00 97.12 74 ARG A C 1
ATOM 614 O O . ARG A 1 74 ? 7.769 7.462 -3.578 1.00 97.12 74 ARG A O 1
ATOM 621 N N . THR A 1 75 ? 8.036 6.784 -1.446 1.00 96.81 75 THR A N 1
ATOM 622 C CA . THR A 1 75 ? 8.530 5.439 -1.761 1.00 96.81 75 THR A CA 1
ATOM 623 C C . THR A 1 75 ? 7.457 4.612 -2.462 1.00 96.81 75 THR A C 1
ATOM 625 O O . THR A 1 75 ? 7.707 4.070 -3.537 1.00 96.81 75 THR A O 1
ATOM 628 N N . THR A 1 76 ? 6.243 4.580 -1.921 1.00 97.56 76 THR A N 1
ATOM 629 C CA . THR A 1 76 ? 5.129 3.779 -2.454 1.00 97.56 76 THR A CA 1
ATOM 630 C C . THR A 1 76 ? 4.583 4.330 -3.768 1.00 97.56 76 THR A C 1
ATOM 632 O O . THR A 1 76 ? 4.207 3.554 -4.644 1.00 97.56 76 THR A O 1
ATOM 635 N N . SER A 1 77 ? 4.624 5.650 -3.978 1.00 97.06 77 SER A N 1
ATOM 636 C CA . SER A 1 77 ? 4.273 6.256 -5.271 1.00 97.06 77 SER A CA 1
ATOM 637 C C . SER A 1 77 ? 5.246 5.839 -6.377 1.00 97.06 77 SER A C 1
ATOM 639 O O . SER A 1 77 ? 4.818 5.540 -7.491 1.00 97.06 77 SER A O 1
ATOM 641 N N . ARG A 1 78 ? 6.554 5.766 -6.078 1.00 94.69 78 ARG A N 1
ATOM 642 C CA . ARG A 1 78 ? 7.564 5.254 -7.025 1.00 94.69 78 ARG A CA 1
ATOM 643 C C . ARG A 1 78 ? 7.382 3.769 -7.292 1.00 94.69 78 ARG A C 1
ATOM 645 O O . ARG A 1 78 ? 7.371 3.374 -8.453 1.00 94.69 78 ARG A O 1
ATOM 652 N N . LEU A 1 79 ? 7.212 2.978 -6.230 1.00 95.12 79 LEU A N 1
ATOM 653 C CA . LEU A 1 79 ? 6.929 1.548 -6.333 1.00 95.12 79 LEU A CA 1
ATOM 654 C C . LEU A 1 79 ? 5.734 1.317 -7.261 1.00 95.12 79 LEU A C 1
ATOM 656 O O . LEU A 1 79 ? 5.820 0.542 -8.206 1.00 95.12 79 LEU A O 1
ATOM 660 N N . THR A 1 80 ? 4.648 2.058 -7.041 1.00 95.38 80 THR A N 1
ATOM 661 C CA . THR A 1 80 ? 3.424 1.872 -7.815 1.00 95.38 80 THR A CA 1
ATOM 662 C C . THR A 1 80 ? 3.610 2.233 -9.286 1.00 95.38 80 THR A C 1
ATOM 664 O O . THR A 1 80 ? 3.205 1.473 -10.165 1.00 95.38 80 THR A O 1
ATOM 667 N N . LEU A 1 81 ? 4.260 3.367 -9.564 1.00 93.00 81 LEU A N 1
ATOM 668 C CA . LEU A 1 81 ? 4.534 3.808 -10.930 1.00 93.00 81 LEU A CA 1
ATOM 669 C C . LEU A 1 81 ? 5.388 2.794 -11.704 1.00 93.00 81 LEU A C 1
ATOM 671 O O . LEU A 1 81 ? 5.108 2.534 -12.872 1.00 93.00 81 LEU A O 1
ATOM 675 N N . TYR A 1 82 ? 6.420 2.235 -11.069 1.00 90.25 82 TYR A N 1
ATOM 676 C CA . TYR A 1 82 ? 7.348 1.323 -11.737 1.00 90.25 82 TYR A CA 1
ATOM 677 C C . TYR A 1 82 ? 6.825 -0.110 -11.845 1.00 90.25 82 TYR A C 1
ATOM 679 O O . TYR A 1 82 ? 7.090 -0.769 -12.846 1.00 90.25 82 TYR A O 1
ATOM 687 N N . CYS A 1 83 ? 6.062 -0.591 -10.862 1.00 91.75 83 CYS A N 1
ATOM 688 C CA . CYS A 1 83 ? 5.554 -1.964 -10.859 1.00 91.75 83 CYS A CA 1
ATOM 689 C C . CYS A 1 83 ? 4.214 -2.123 -11.594 1.00 91.75 83 CYS A C 1
ATOM 691 O O . CYS A 1 83 ? 3.922 -3.212 -12.083 1.00 91.75 83 CYS A O 1
ATOM 693 N N . TRP A 1 84 ? 3.417 -1.056 -11.731 1.00 92.56 84 TRP A N 1
ATOM 694 C CA . TRP A 1 84 ? 2.148 -1.087 -12.468 1.00 92.56 84 TRP A CA 1
ATOM 695 C C . TRP A 1 84 ? 2.044 0.024 -13.523 1.00 92.56 84 TRP A C 1
ATOM 697 O O . TRP A 1 84 ? 1.066 0.765 -13.527 1.00 92.56 84 TRP A O 1
ATOM 707 N N . PRO A 1 85 ? 2.988 0.143 -14.474 1.00 88.75 85 PRO A N 1
ATOM 708 C CA . PRO A 1 85 ? 3.055 1.291 -15.386 1.00 88.75 85 PRO A CA 1
ATOM 7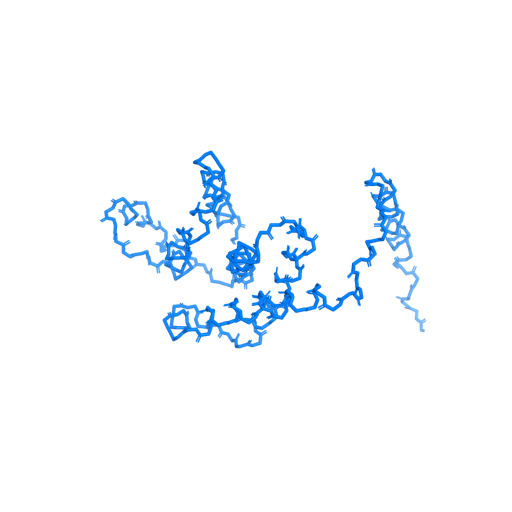09 C C . PRO A 1 85 ? 1.843 1.427 -16.323 1.00 88.75 85 PRO A C 1
ATOM 711 O O . PRO A 1 85 ? 1.571 2.513 -16.824 1.00 88.75 85 PRO A O 1
ATOM 714 N N . ASN A 1 86 ? 1.098 0.340 -16.548 1.00 89.19 86 ASN A N 1
ATOM 715 C CA . ASN A 1 86 ? 0.046 0.262 -17.567 1.00 89.19 86 ASN A CA 1
ATOM 716 C C . ASN A 1 86 ? -1.384 0.406 -17.019 1.00 89.19 86 ASN A C 1
ATOM 718 O O . ASN A 1 86 ? -2.343 0.190 -17.760 1.00 89.19 86 ASN A O 1
ATOM 722 N N . ILE A 1 87 ? -1.560 0.729 -15.733 1.00 92.62 87 ILE A N 1
ATOM 723 C CA . ILE A 1 87 ? -2.896 0.905 -15.142 1.00 92.62 87 ILE A CA 1
ATOM 724 C C . ILE A 1 87 ? -3.290 2.390 -15.090 1.00 92.62 87 ILE A C 1
ATOM 726 O O . ILE A 1 87 ? -2.427 3.269 -15.116 1.00 92.62 87 ILE A O 1
ATOM 730 N N . PRO A 1 88 ? -4.589 2.721 -14.980 1.00 94.50 88 PRO A N 1
ATOM 731 C CA . PRO A 1 88 ? -5.006 4.111 -14.867 1.00 94.50 88 PRO A CA 1
ATOM 732 C C . PRO A 1 88 ? -4.418 4.780 -13.619 1.00 94.50 88 PRO A C 1
ATOM 734 O O . PRO A 1 88 ? -4.448 4.216 -12.527 1.00 94.50 88 PRO A O 1
ATOM 737 N N . ARG A 1 89 ? -3.985 6.036 -13.758 1.00 93.94 89 ARG A N 1
ATOM 738 C CA . ARG A 1 89 ? -3.371 6.838 -12.682 1.00 93.94 89 ARG A CA 1
ATOM 739 C C . ARG A 1 89 ? -4.171 6.861 -11.377 1.00 93.94 89 ARG A C 1
ATOM 741 O O . ARG A 1 89 ? -3.593 6.748 -10.306 1.00 93.94 89 ARG A O 1
ATOM 748 N N . LYS A 1 90 ? -5.502 6.954 -11.465 1.00 94.25 90 LYS A N 1
ATOM 749 C CA . LYS A 1 90 ? -6.380 6.904 -10.285 1.00 94.25 90 LYS A CA 1
ATOM 750 C C . LYS A 1 90 ? -6.219 5.599 -9.495 1.00 94.25 90 LYS A C 1
ATOM 752 O O . LYS A 1 90 ? -6.226 5.618 -8.275 1.00 94.25 90 LYS A O 1
ATOM 757 N N . VAL A 1 91 ? -6.021 4.477 -10.192 1.00 96.75 91 VAL A N 1
ATOM 758 C CA . VAL A 1 91 ? -5.816 3.162 -9.573 1.00 96.75 91 VAL A CA 1
ATOM 759 C C . VAL A 1 91 ? -4.420 3.104 -8.957 1.00 96.75 91 VAL A C 1
ATOM 761 O O . VAL A 1 91 ? -4.279 2.621 -7.840 1.00 96.75 91 VAL A O 1
ATOM 764 N N . MET A 1 92 ? -3.407 3.677 -9.623 1.00 97.12 92 MET A N 1
ATOM 765 C CA . MET A 1 92 ? -2.069 3.834 -9.037 1.00 97.12 92 MET A CA 1
ATOM 766 C C . MET A 1 92 ? -2.115 4.629 -7.726 1.00 97.12 92 MET A C 1
ATOM 768 O O . MET A 1 92 ? -1.479 4.235 -6.758 1.00 97.12 92 MET A O 1
ATOM 772 N N . ALA A 1 93 ? -2.885 5.716 -7.653 1.00 97.62 93 ALA A N 1
ATOM 773 C CA . ALA A 1 93 ? -3.030 6.481 -6.414 1.00 97.62 93 ALA A CA 1
ATOM 774 C C . ALA A 1 93 ? -3.654 5.647 -5.284 1.00 97.62 93 ALA A C 1
ATOM 776 O O . ALA A 1 93 ? -3.132 5.646 -4.173 1.00 97.62 93 ALA A O 1
ATOM 777 N N . GLN A 1 94 ? -4.708 4.872 -5.566 1.00 98.06 94 GLN A N 1
ATOM 778 C CA . GLN A 1 94 ? -5.313 3.996 -4.553 1.00 98.06 94 GLN A CA 1
ATOM 779 C C . GLN A 1 94 ? -4.363 2.880 -4.095 1.00 98.06 94 GLN A C 1
ATOM 781 O O . GLN A 1 94 ? -4.312 2.570 -2.906 1.00 98.06 94 GLN A O 1
ATOM 786 N N . ILE A 1 95 ? -3.577 2.308 -5.012 1.00 98.00 95 ILE A N 1
ATOM 787 C CA . ILE A 1 95 ? -2.546 1.312 -4.688 1.00 98.00 95 ILE A CA 1
ATOM 788 C C . ILE A 1 95 ? -1.424 1.941 -3.850 1.00 98.00 95 ILE A C 1
ATOM 790 O O . ILE A 1 95 ? -0.999 1.353 -2.859 1.00 98.00 95 ILE A O 1
ATOM 794 N N . ALA A 1 96 ? -0.971 3.148 -4.198 1.00 98.25 96 ALA A N 1
ATOM 795 C CA . ALA A 1 96 ? 0.062 3.858 -3.452 1.00 98.25 96 ALA A CA 1
ATOM 796 C C . ALA A 1 96 ? -0.404 4.210 -2.033 1.00 98.25 96 ALA A C 1
ATOM 798 O O . ALA A 1 96 ? 0.363 4.029 -1.087 1.00 98.25 96 ALA A O 1
ATOM 799 N N . ILE A 1 97 ? -1.657 4.650 -1.861 1.00 98.25 97 ILE A N 1
ATOM 800 C CA . ILE A 1 97 ? -2.258 4.860 -0.537 1.00 98.25 97 ILE A CA 1
ATOM 801 C C . ILE A 1 97 ? -2.232 3.552 0.253 1.00 98.25 97 ILE A C 1
ATOM 803 O O . ILE A 1 97 ? -1.669 3.525 1.344 1.00 98.25 97 ILE A O 1
ATOM 807 N N . HIS A 1 98 ? -2.732 2.463 -0.329 1.00 97.75 98 HIS A N 1
ATOM 808 C CA . HIS A 1 98 ? -2.772 1.162 0.330 1.00 97.75 98 HIS A CA 1
ATOM 809 C C . HIS A 1 98 ? -1.382 0.671 0.771 1.00 97.75 98 HIS A C 1
ATOM 811 O O . HIS A 1 98 ? -1.179 0.355 1.940 1.00 97.75 98 HIS A O 1
ATOM 817 N N . PHE A 1 99 ? -0.381 0.694 -0.115 1.00 97.50 99 PHE A N 1
ATOM 818 C CA . PHE A 1 99 ? 0.990 0.322 0.258 1.00 97.50 99 PHE A CA 1
ATOM 819 C C . PHE A 1 99 ? 1.610 1.266 1.291 1.00 97.50 99 PHE A C 1
ATOM 821 O O . PHE A 1 99 ? 2.489 0.855 2.043 1.00 97.50 99 PHE A O 1
ATOM 828 N N . THR A 1 100 ? 1.179 2.528 1.341 1.00 97.12 100 THR A N 1
ATOM 829 C CA . THR A 1 100 ? 1.637 3.464 2.375 1.00 97.12 100 THR A CA 1
ATOM 830 C C . THR A 1 100 ? 1.059 3.093 3.733 1.00 97.12 100 THR A C 1
ATOM 832 O O . THR A 1 100 ? 1.791 3.151 4.715 1.00 97.12 100 THR A O 1
ATOM 835 N N . GLU A 1 101 ? -0.207 2.669 3.798 1.00 95.50 101 GLU A N 1
ATOM 836 C CA . GLU A 1 101 ? -0.788 2.115 5.025 1.00 95.50 101 GLU A CA 1
ATOM 837 C C . GLU A 1 101 ? 0.029 0.909 5.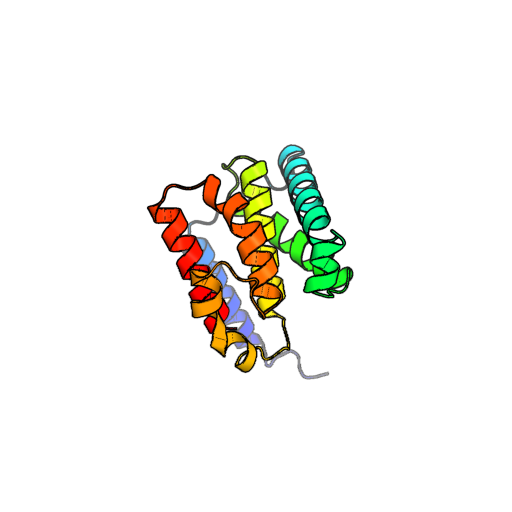498 1.00 95.50 101 GLU A C 1
ATOM 839 O O . GLU A 1 101 ? 0.462 0.895 6.648 1.00 95.50 101 GLU A O 1
ATOM 844 N N . LEU A 1 102 ? 0.308 -0.055 4.610 1.00 94.38 102 LEU A N 1
ATOM 845 C CA . LEU A 1 102 ? 1.122 -1.228 4.950 1.00 94.38 102 LEU A CA 1
ATOM 846 C C . LEU A 1 102 ? 2.504 -0.828 5.497 1.00 94.38 102 LEU A C 1
ATOM 848 O O . LEU A 1 102 ? 2.882 -1.269 6.574 1.00 94.38 102 LEU A O 1
ATOM 852 N N . HIS A 1 103 ? 3.211 0.079 4.817 1.00 93.50 103 HIS A N 1
ATOM 853 C CA . HIS A 1 103 ? 4.522 0.582 5.254 1.00 93.50 103 HIS A CA 1
ATOM 854 C C . HIS A 1 103 ? 4.463 1.227 6.647 1.00 93.50 103 HIS A C 1
ATOM 856 O O . HIS A 1 103 ? 5.326 0.996 7.484 1.00 93.50 103 HIS A O 1
ATOM 862 N N . ILE A 1 104 ? 3.440 2.043 6.914 1.00 91.38 104 ILE A N 1
ATOM 863 C CA . ILE A 1 104 ? 3.261 2.690 8.221 1.00 91.38 104 ILE A CA 1
ATOM 864 C C . ILE A 1 104 ? 3.038 1.655 9.330 1.00 91.38 104 ILE A C 1
ATOM 866 O O . ILE A 1 104 ? 3.457 1.880 10.467 1.00 91.38 104 ILE A O 1
ATOM 870 N N . MET A 1 105 ? 2.342 0.562 9.020 1.00 90.56 105 MET A N 1
ATOM 871 C CA . MET A 1 105 ? 2.106 -0.512 9.975 1.00 90.56 105 MET A CA 1
ATOM 872 C C . MET A 1 105 ? 3.376 -1.312 10.265 1.00 90.56 105 MET A C 1
ATOM 874 O O . MET A 1 105 ? 3.627 -1.586 11.433 1.00 90.56 105 MET A O 1
ATOM 878 N N . ASP A 1 106 ? 4.178 -1.614 9.241 1.00 90.44 106 ASP A N 1
ATOM 879 C CA . ASP A 1 106 ? 5.456 -2.338 9.354 1.00 90.44 106 ASP A CA 1
ATOM 880 C C . ASP A 1 106 ? 6.394 -1.709 10.394 1.00 90.44 106 ASP A C 1
ATOM 882 O O . ASP A 1 106 ? 6.998 -2.388 11.218 1.00 90.44 106 ASP A O 1
ATOM 886 N N . ASP A 1 107 ? 6.458 -0.377 10.390 1.00 86.38 107 ASP A N 1
ATOM 887 C CA . ASP A 1 107 ? 7.306 0.411 11.284 1.00 86.38 107 ASP A CA 1
ATOM 888 C C . ASP A 1 107 ? 6.627 0.742 12.631 1.00 86.38 107 ASP A C 1
ATOM 890 O O . ASP A 1 107 ? 7.170 1.512 13.435 1.00 86.38 107 ASP A O 1
ATOM 894 N N . SER A 1 108 ? 5.415 0.237 12.894 1.00 84.62 108 SER A N 1
ATOM 895 C CA . SER A 1 108 ? 4.665 0.595 14.098 1.00 84.62 108 SER A CA 1
ATOM 896 C C . SER A 1 108 ? 5.254 -0.083 15.339 1.00 84.62 108 SER A C 1
ATOM 898 O O . SER A 1 108 ? 5.237 -1.303 15.442 1.00 84.62 108 SER A O 1
ATOM 900 N N . PRO A 1 109 ? 5.696 0.670 16.362 1.00 81.44 109 PRO A N 1
ATOM 901 C CA . PRO A 1 109 ? 6.239 0.075 17.584 1.00 81.44 109 PRO A CA 1
ATOM 902 C C . PRO A 1 109 ? 5.144 -0.349 18.581 1.00 81.44 109 PRO A C 1
ATOM 904 O O . PRO A 1 109 ? 5.446 -0.635 19.740 1.00 81.44 109 PRO A O 1
ATOM 907 N N . LYS A 1 110 ? 3.865 -0.261 18.197 1.00 84.62 110 LYS A N 1
ATOM 908 C CA . LYS A 1 110 ? 2.72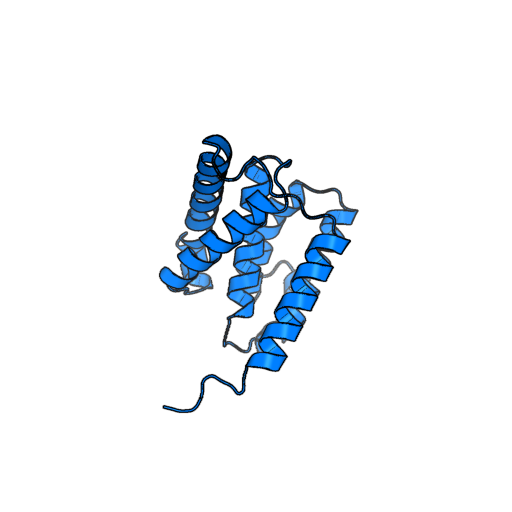0 -0.413 19.099 1.00 84.62 110 LYS A CA 1
ATOM 909 C C . LYS A 1 110 ? 2.188 -1.841 19.055 1.00 84.62 110 LYS A C 1
ATOM 911 O O . LYS A 1 110 ? 1.890 -2.350 17.985 1.00 84.62 110 LYS A O 1
ATOM 916 N N . ASP A 1 111 ? 1.985 -2.423 20.232 1.00 86.31 111 ASP A N 1
ATOM 917 C CA . ASP A 1 111 ? 1.277 -3.691 20.390 1.00 86.31 111 ASP A CA 1
ATOM 918 C C . ASP A 1 111 ? -0.235 -3.438 20.499 1.00 86.31 111 ASP A C 1
ATOM 920 O O . ASP A 1 111 ? -0.698 -2.754 21.416 1.00 86.31 111 ASP A O 1
ATOM 924 N N . TYR A 1 112 ? -0.993 -3.992 19.553 1.00 85.75 112 TYR A N 1
ATOM 925 C CA . TYR A 1 112 ? -2.452 -3.898 19.485 1.00 85.75 112 TYR A CA 1
ATOM 926 C C . TYR A 1 112 ? -3.156 -5.225 19.802 1.00 85.75 112 TYR A C 1
ATOM 928 O O . TYR A 1 112 ? -4.355 -5.361 19.552 1.00 85.75 112 TYR A O 1
ATOM 936 N N . HIS A 1 113 ? -2.457 -6.223 20.352 1.00 88.00 113 HIS A N 1
ATOM 937 C CA . HIS A 1 113 ? -3.015 -7.558 20.583 1.00 88.00 113 HIS A CA 1
ATOM 938 C C . HIS A 1 113 ? -4.309 -7.521 21.412 1.00 88.00 113 HIS A C 1
ATOM 940 O O . HIS A 1 113 ? -5.296 -8.174 21.073 1.00 88.00 113 HIS A O 1
ATOM 946 N N . ALA A 1 114 ? -4.338 -6.730 22.489 1.00 90.44 114 ALA A N 1
ATOM 947 C CA . ALA A 1 114 ? -5.526 -6.599 23.333 1.00 90.44 114 ALA A CA 1
ATOM 948 C C . ALA A 1 114 ? -6.711 -5.939 22.601 1.00 90.44 114 ALA A C 1
ATOM 950 O O . ALA A 1 114 ? -7.863 -6.322 22.818 1.00 90.44 114 ALA A O 1
ATOM 951 N N . ASP A 1 115 ? -6.437 -4.990 21.704 1.00 91.69 115 ASP A N 1
ATOM 952 C CA . ASP A 1 115 ? -7.458 -4.261 20.946 1.00 91.69 115 ASP A CA 1
ATOM 953 C C . ASP A 1 115 ? -8.114 -5.130 19.862 1.00 91.69 115 ASP A C 1
ATOM 955 O O . ASP A 1 115 ? -9.246 -4.863 19.458 1.00 91.69 115 ASP A O 1
ATOM 959 N N . MET A 1 116 ? -7.456 -6.219 19.451 1.00 94.56 116 MET A N 1
ATOM 960 C CA . MET A 1 116 ? -7.997 -7.195 18.498 1.00 94.56 116 MET A CA 1
ATOM 961 C C . MET A 1 116 ? -9.046 -8.137 19.105 1.00 94.56 116 MET A C 1
ATOM 963 O O . MET A 1 116 ? -9.721 -8.851 18.363 1.00 94.56 116 MET A O 1
ATOM 967 N N . ALA A 1 117 ? -9.244 -8.131 20.430 1.00 95.06 117 ALA A N 1
ATOM 968 C CA . ALA A 1 117 ? -10.169 -9.042 21.112 1.00 95.06 117 ALA A CA 1
ATOM 969 C C . ALA A 1 117 ? -11.622 -8.951 20.606 1.00 95.06 117 ALA A C 1
ATOM 971 O O . ALA A 1 117 ? -12.352 -9.938 20.660 1.00 95.06 117 ALA A O 1
ATOM 972 N N . THR A 1 118 ? -12.041 -7.780 20.115 1.00 95.75 118 THR A N 1
ATOM 973 C CA . THR A 1 118 ? -13.388 -7.552 19.564 1.00 95.75 118 THR A CA 1
ATOM 974 C C . THR A 1 118 ? -13.394 -7.334 18.054 1.00 95.75 118 THR A C 1
ATOM 976 O O . THR A 1 118 ? -14.451 -7.065 17.497 1.00 95.75 118 THR A O 1
ATOM 979 N N . PHE A 1 119 ? -12.257 -7.512 17.368 1.00 95.06 119 PHE A N 1
ATOM 980 C CA . PHE A 1 119 ? -12.111 -7.191 15.943 1.00 95.06 119 PHE A CA 1
ATOM 981 C C . PHE A 1 119 ? -13.223 -7.801 15.077 1.00 95.06 119 PHE A C 1
ATOM 983 O O . PHE A 1 119 ? -13.901 -7.098 14.328 1.00 95.06 119 PHE A O 1
ATOM 990 N N . PHE A 1 120 ? -13.443 -9.113 15.209 1.00 94.06 120 PHE A N 1
ATOM 991 C CA . PHE A 1 120 ? -14.403 -9.835 14.376 1.00 94.06 120 PHE A CA 1
ATOM 992 C C . PHE A 1 120 ? -15.860 -9.493 14.709 1.00 94.06 120 PHE A C 1
ATOM 994 O O . PHE A 1 120 ? -16.657 -9.314 13.792 1.00 94.06 120 PHE A O 1
ATOM 1001 N N . SER A 1 121 ? -16.212 -9.372 15.995 1.00 97.00 121 SER A N 1
ATOM 1002 C CA . SER A 1 121 ? -17.565 -8.954 16.386 1.00 97.00 121 SER A CA 1
ATOM 1003 C C . SER A 1 121 ? -17.851 -7.532 15.919 1.00 97.00 121 SER A C 1
ATOM 1005 O O . SER A 1 121 ? -18.885 -7.292 15.308 1.00 97.00 121 SER A O 1
ATOM 1007 N N . ASP A 1 122 ? -16.895 -6.617 16.104 1.00 97.31 122 ASP A N 1
ATOM 1008 C CA . ASP A 1 122 ? -17.032 -5.229 15.671 1.00 97.31 122 ASP A CA 1
ATOM 1009 C C . ASP A 1 122 ? -17.160 -5.141 14.144 1.00 97.31 122 ASP A C 1
ATOM 1011 O O . ASP A 1 122 ? -17.965 -4.368 13.636 1.00 97.31 122 ASP A O 1
ATOM 1015 N N . LEU A 1 123 ? -16.441 -5.987 13.398 1.00 94.31 123 LEU A N 1
ATOM 1016 C CA . LEU A 1 123 ? -16.539 -6.036 11.940 1.00 94.31 123 LEU A CA 1
ATOM 1017 C C . LEU A 1 123 ? -17.911 -6.534 11.466 1.00 94.31 123 LEU A C 1
ATOM 1019 O O . LEU A 1 123 ? -18.481 -5.952 10.544 1.00 94.31 123 LEU A O 1
ATOM 1023 N N . LEU A 1 124 ? -18.437 -7.604 12.072 1.00 94.88 124 LEU A N 1
ATOM 1024 C CA . LEU A 1 124 ? -19.742 -8.166 11.710 1.00 94.88 124 LEU A CA 1
ATOM 1025 C C . LEU A 1 124 ? -20.903 -7.235 12.066 1.00 94.88 124 LEU A C 1
ATOM 1027 O O . LEU A 1 124 ? -21.854 -7.129 11.292 1.00 94.88 124 LEU A O 1
ATOM 1031 N N . ASP A 1 125 ? -20.807 -6.555 13.206 1.00 97.00 125 ASP A N 1
ATOM 1032 C CA . ASP A 1 125 ? -21.832 -5.628 13.687 1.00 97.00 125 ASP A CA 1
ATOM 1033 C C . ASP A 1 125 ? -21.741 -4.249 13.004 1.00 97.00 125 ASP A C 1
ATOM 1035 O O . ASP A 1 125 ? -22.628 -3.410 13.170 1.00 97.00 125 ASP A O 1
ATOM 1039 N N . GLY A 1 126 ? -20.690 -4.007 12.210 1.00 94.06 126 GLY A N 1
ATOM 1040 C CA . GLY A 1 126 ? -20.442 -2.726 11.546 1.00 94.06 126 GLY A CA 1
ATOM 1041 C C . GLY A 1 126 ? -19.978 -1.621 12.499 1.00 94.06 126 GLY A C 1
ATOM 1042 O O . GLY A 1 126 ? -20.128 -0.438 12.190 1.00 94.06 126 GLY A O 1
ATOM 1043 N N . ASN A 1 127 ? -19.430 -1.993 13.655 1.00 96.62 127 ASN A N 1
ATOM 1044 C CA . ASN A 1 127 ? -18.856 -1.067 14.618 1.00 96.62 127 ASN A CA 1
ATOM 1045 C C . ASN A 1 127 ? -17.479 -0.574 14.156 1.00 96.62 127 ASN A C 1
ATOM 1047 O O . ASN A 1 127 ? -16.748 -1.229 13.408 1.00 96.62 127 ASN A O 1
ATOM 1051 N N . GLU A 1 128 ? -17.106 0.601 14.652 1.00 95.12 128 GLU A N 1
ATOM 1052 C CA . GLU A 1 128 ? -15.769 1.140 14.456 1.00 95.12 128 GLU A CA 1
ATOM 1053 C C . GLU A 1 128 ? -14.721 0.240 15.137 1.00 95.12 128 GLU A C 1
ATOM 1055 O O . GLU A 1 128 ? -14.871 -0.154 16.294 1.00 95.12 128 GLU A O 1
ATOM 1060 N N . GLN A 1 129 ? -13.640 -0.073 14.420 1.00 96.31 129 GLN A N 1
ATOM 1061 C CA . GLN A 1 129 ? -12.549 -0.891 14.949 1.00 96.31 129 GLN A CA 1
ATOM 1062 C C . GLN A 1 129 ? -11.750 -0.145 16.021 1.00 96.31 129 GLN A C 1
ATOM 1064 O O . GLN A 1 129 ? -11.486 1.050 15.900 1.00 96.31 129 GLN A O 1
ATOM 1069 N N . LYS A 1 130 ? -11.284 -0.856 17.052 1.00 95.00 130 LYS A N 1
ATOM 1070 C CA . LYS A 1 130 ? -10.471 -0.248 18.122 1.00 95.00 130 LYS A CA 1
ATOM 1071 C C . LYS A 1 130 ? -9.082 0.158 17.648 1.00 95.00 130 LYS A C 1
ATOM 1073 O O . LYS A 1 130 ? -8.578 1.219 18.014 1.00 95.00 130 LYS A O 1
ATOM 1078 N N . VAL A 1 131 ? -8.474 -0.674 16.807 1.00 93.94 131 VAL A N 1
ATOM 1079 C CA . VAL A 1 131 ? -7.133 -0.431 16.278 1.00 93.94 131 VAL A CA 1
ATOM 1080 C C . VAL A 1 131 ? -7.192 0.702 15.245 1.00 93.94 131 VAL A C 1
ATOM 1082 O O . VAL A 1 131 ? -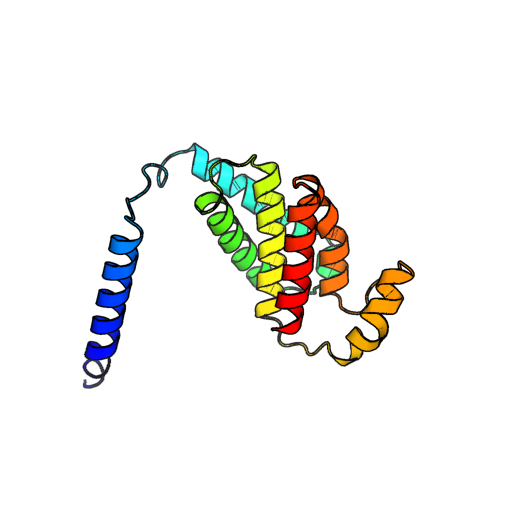7.885 0.562 14.233 1.00 93.94 131 VAL A O 1
ATOM 1085 N N . PRO A 1 132 ? -6.454 1.816 15.431 1.00 93.00 132 PRO A N 1
ATOM 1086 C CA . PRO A 1 132 ? -6.498 2.950 14.506 1.00 93.00 132 PRO A CA 1
ATOM 1087 C C . PRO A 1 132 ? -6.132 2.598 13.066 1.00 93.00 132 PRO A C 1
ATOM 1089 O O . PRO A 1 132 ? -6.731 3.130 12.139 1.00 93.00 132 PRO A O 1
ATOM 1092 N N . TYR A 1 133 ? -5.195 1.667 12.882 1.00 92.25 133 TYR A N 1
ATOM 1093 C CA . TYR A 1 133 ? -4.836 1.161 11.562 1.00 92.25 133 TYR A CA 1
ATOM 1094 C C . TYR A 1 133 ? -6.041 0.550 10.836 1.00 92.25 133 TYR A C 1
ATOM 1096 O O . TYR A 1 133 ? -6.373 0.967 9.730 1.00 92.25 133 TYR A O 1
ATOM 1104 N N . TRP A 1 134 ? -6.761 -0.362 11.498 1.00 95.00 134 TRP A N 1
ATOM 1105 C CA . TRP A 1 134 ? -7.941 -1.003 10.922 1.00 95.00 134 TRP A CA 1
ATOM 1106 C C . TRP A 1 134 ? -9.053 -0.012 10.585 1.00 95.00 134 TRP A C 1
ATOM 1108 O O . TRP A 1 134 ? -9.749 -0.208 9.593 1.00 95.00 134 TRP A O 1
ATOM 1118 N N . ARG A 1 135 ? -9.205 1.074 11.351 1.00 95.25 135 ARG A N 1
ATOM 1119 C CA . ARG A 1 135 ? -10.159 2.142 11.018 1.00 95.25 135 ARG A CA 1
ATOM 1120 C C . ARG A 1 135 ? -9.820 2.829 9.701 1.00 95.25 135 ARG A C 1
ATOM 1122 O O . ARG A 1 135 ? -10.694 2.967 8.846 1.00 95.25 135 ARG A O 1
ATOM 1129 N N . VAL A 1 136 ? -8.558 3.219 9.527 1.00 95.38 136 VAL A N 1
ATOM 1130 C CA . VAL A 1 136 ? -8.088 3.855 8.290 1.00 95.38 136 VAL A CA 1
ATOM 1131 C C . VAL A 1 136 ? -8.214 2.892 7.114 1.00 95.38 136 VAL A C 1
ATOM 1133 O O . VAL A 1 136 ? -8.862 3.233 6.124 1.00 95.38 136 VAL A O 1
ATOM 1136 N N . THR A 1 137 ? -7.694 1.671 7.252 1.00 95.12 137 THR A N 1
ATOM 1137 C CA . THR A 1 137 ? -7.716 0.673 6.180 1.00 95.12 137 THR A CA 1
ATOM 1138 C C . THR A 1 137 ? -9.136 0.284 5.791 1.00 95.12 137 THR A C 1
ATOM 1140 O O . THR A 1 137 ? -9.455 0.301 4.608 1.00 95.12 137 THR A O 1
ATOM 1143 N N . LEU A 1 138 ? -10.045 0.008 6.733 1.00 95.50 138 LEU A N 1
ATOM 1144 C CA . LEU A 1 138 ? -11.436 -0.317 6.384 1.00 95.50 138 LEU A CA 1
ATOM 1145 C C . LEU A 1 138 ? -12.190 0.870 5.764 1.00 95.50 138 LEU A C 1
ATOM 1147 O O . LEU A 1 138 ? -13.077 0.659 4.939 1.00 95.50 138 LEU A O 1
ATOM 1151 N N . GLY A 1 139 ? -11.829 2.108 6.115 1.00 94.56 139 GLY A N 1
ATOM 1152 C CA . GLY A 1 139 ? -12.370 3.306 5.471 1.00 94.56 139 GLY A CA 1
ATOM 1153 C C . GLY A 1 139 ? -11.848 3.516 4.045 1.00 94.56 139 GLY A C 1
ATOM 1154 O O . GLY A 1 139 ? -12.583 3.986 3.175 1.00 94.56 139 GLY A O 1
ATOM 1155 N N . GLN A 1 140 ? -10.590 3.159 3.786 1.00 95.38 140 GLN A N 1
ATOM 1156 C CA . GLN A 1 140 ? -9.931 3.342 2.494 1.00 95.38 140 GLN A CA 1
ATOM 1157 C C . GLN A 1 140 ? -10.209 2.202 1.513 1.00 95.38 140 GLN A C 1
ATOM 1159 O O . GLN A 1 140 ? -10.396 2.459 0.320 1.00 95.38 140 GLN A O 1
ATOM 1164 N N . ILE A 1 141 ? -10.258 0.961 2.002 1.00 95.62 141 ILE A N 1
ATOM 1165 C CA . ILE A 1 141 ? -10.202 -0.244 1.174 1.00 95.62 141 ILE A CA 1
ATOM 1166 C C . ILE A 1 141 ? -11.303 -0.320 0.102 1.00 95.62 141 ILE A C 1
ATOM 1168 O O . ILE A 1 141 ? -10.986 -0.756 -1.007 1.00 95.62 141 ILE A O 1
ATOM 1172 N N . PRO A 1 142 ? -12.549 0.175 0.289 1.00 96.75 142 PRO A N 1
ATOM 1173 C CA . PRO A 1 142 ? -13.545 0.162 -0.785 1.00 96.75 142 PRO A CA 1
ATOM 1174 C C . PRO A 1 142 ? -13.127 0.984 -2.015 1.00 96.75 142 PRO A C 1
ATOM 1176 O O . PRO A 1 142 ? -13.440 0.598 -3.144 1.00 96.75 142 PRO A O 1
ATOM 1179 N N . ASN A 1 143 ? -12.376 2.077 -1.822 1.00 97.06 143 ASN A N 1
ATOM 1180 C CA . ASN A 1 143 ? -11.874 2.910 -2.920 1.00 97.06 143 ASN A CA 1
ATOM 1181 C C . ASN A 1 143 ? -10.839 2.159 -3.764 1.00 97.06 143 ASN A C 1
ATOM 1183 O O . ASN A 1 143 ? -10.794 2.343 -4.977 1.00 97.06 143 ASN A O 1
ATOM 1187 N N . LEU A 1 144 ? -10.051 1.274 -3.147 1.00 97.38 144 LEU A N 1
ATOM 1188 C CA . LEU A 1 144 ? -9.144 0.382 -3.864 1.00 97.38 144 LEU A CA 1
ATOM 1189 C C . LEU A 1 144 ? -9.910 -0.758 -4.546 1.00 97.38 144 LEU A C 1
ATOM 1191 O O . LEU A 1 144 ? -9.750 -0.989 -5.745 1.00 97.38 144 LEU A O 1
ATOM 1195 N N . LEU A 1 145 ? -10.743 -1.475 -3.788 1.00 97.75 145 LEU A N 1
ATOM 1196 C CA . LEU A 1 145 ? -11.379 -2.715 -4.237 1.00 97.75 145 LEU A CA 1
ATOM 1197 C C . LEU A 1 145 ? -12.358 -2.504 -5.393 1.00 97.75 145 LEU A C 1
ATOM 1199 O O . LEU A 1 145 ? -12.493 -3.395 -6.230 1.00 97.75 145 LEU A O 1
ATOM 1203 N N . CYS A 1 146 ? -12.971 -1.322 -5.514 1.00 97.50 146 CYS A N 1
ATOM 1204 C CA . CYS A 1 146 ? -13.885 -1.012 -6.619 1.00 97.50 146 CYS A CA 1
ATOM 1205 C C . CYS A 1 146 ? -13.231 -1.045 -8.017 1.00 97.50 146 CYS A C 1
ATOM 1207 O O . CYS A 1 146 ? -13.930 -0.950 -9.026 1.00 97.50 146 CYS A O 1
A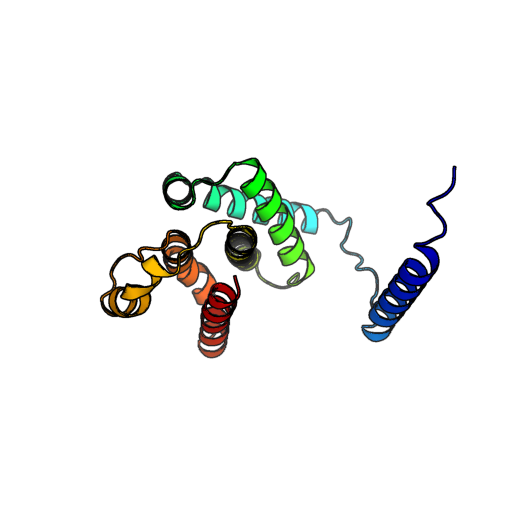TOM 1209 N N . HIS A 1 147 ? -11.904 -1.182 -8.099 1.00 97.00 147 HIS A N 1
ATOM 1210 C CA . HIS A 1 147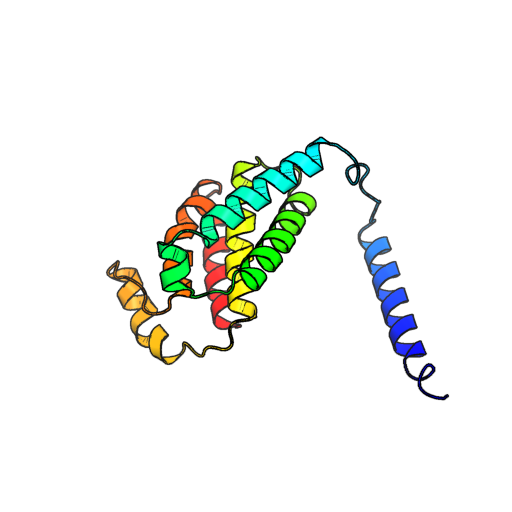 ? -11.152 -1.322 -9.348 1.00 97.00 147 HIS A CA 1
ATOM 1211 C C . HIS A 1 147 ? -10.870 -2.772 -9.761 1.00 97.00 147 HIS A C 1
ATOM 1213 O O . HIS A 1 147 ? -10.276 -2.988 -10.818 1.00 97.00 147 HIS A O 1
ATOM 1219 N N . PHE A 1 148 ? -11.271 -3.754 -8.954 1.00 96.94 148 PHE A N 1
ATOM 1220 C CA . PHE A 1 148 ? -10.922 -5.157 -9.149 1.00 96.94 148 PHE A CA 1
ATOM 1221 C C . PHE A 1 148 ? -12.155 -6.057 -9.174 1.00 96.94 148 PHE A C 1
ATOM 1223 O O . PHE A 1 148 ? -13.173 -5.751 -8.561 1.00 96.94 148 PHE A O 1
ATOM 1230 N N . GLU A 1 149 ? -12.037 -7.203 -9.841 1.00 97.75 149 GLU A N 1
ATOM 1231 C CA . GLU A 1 149 ? -13.056 -8.256 -9.824 1.00 97.75 149 GLU A CA 1
ATOM 1232 C C . GLU A 1 149 ? -13.124 -8.962 -8.456 1.00 97.75 149 GLU A C 1
ATOM 1234 O O . GLU A 1 149 ? -12.106 -9.020 -7.755 1.00 97.75 149 GLU A O 1
ATOM 1239 N N . PRO A 1 150 ? -14.266 -9.572 -8.079 1.00 97.94 150 PRO A N 1
ATOM 1240 C CA . PRO A 1 150 ? -14.481 -10.140 -6.742 1.00 97.94 150 PRO A CA 1
ATOM 1241 C C . PRO A 1 150 ? -13.389 -11.105 -6.258 1.00 97.94 150 PRO A C 1
ATOM 1243 O O . PRO A 1 150 ? -12.997 -11.070 -5.093 1.00 97.94 150 PRO A O 1
ATOM 1246 N N . TYR A 1 151 ? -12.847 -11.942 -7.149 1.00 98.06 151 TYR A N 1
ATOM 1247 C CA . TYR A 1 151 ? -11.756 -12.859 -6.801 1.00 98.06 151 TYR A CA 1
ATOM 1248 C C . TYR A 1 151 ? -10.478 -12.116 -6.383 1.00 98.06 151 TYR A C 1
ATOM 1250 O O . TYR A 1 151 ? -9.818 -12.482 -5.408 1.00 98.06 151 TYR A O 1
ATOM 1258 N N . THR A 1 152 ? -10.131 -11.049 -7.099 1.00 97.44 152 THR A N 1
ATOM 1259 C CA . THR A 1 152 ? -8.969 -10.216 -6.781 1.00 97.44 152 THR A CA 1
ATOM 1260 C C . THR A 1 152 ? -9.227 -9.389 -5.527 1.00 97.44 152 THR A C 1
ATOM 1262 O O . THR A 1 152 ? -8.339 -9.289 -4.686 1.00 97.44 152 THR A O 1
ATOM 1265 N N . GLN A 1 153 ? -10.450 -8.875 -5.347 1.00 97.94 153 GLN A N 1
ATOM 1266 C CA . GLN A 1 153 ? -10.828 -8.165 -4.125 1.00 97.94 153 GLN A CA 1
ATOM 1267 C C . GLN A 1 153 ? -10.632 -9.035 -2.880 1.00 97.94 153 GLN A C 1
ATOM 1269 O O . GLN A 1 153 ? -10.010 -8.602 -1.911 1.00 97.94 153 GLN A O 1
ATOM 1274 N N . TYR A 1 154 ? -11.101 -10.284 -2.938 1.00 97.62 154 TYR A N 1
ATOM 1275 C CA . TYR A 1 154 ? -10.920 -11.259 -1.867 1.00 97.62 154 TYR A CA 1
ATOM 1276 C C . TYR A 1 154 ? -9.439 -11.516 -1.562 1.00 97.62 154 TYR A C 1
ATOM 1278 O O . TYR A 1 154 ? -9.046 -11.542 -0.398 1.00 97.62 154 TYR A O 1
ATOM 1286 N N . ASN A 1 155 ? -8.601 -11.668 -2.592 1.00 98.19 155 ASN A N 1
ATOM 1287 C CA . ASN A 1 155 ? -7.168 -11.898 -2.399 1.00 98.19 155 ASN A CA 1
ATOM 1288 C C . ASN A 1 155 ? -6.449 -10.698 -1.782 1.00 98.19 155 ASN A C 1
ATOM 1290 O O . ASN A 1 155 ? -5.610 -10.899 -0.907 1.00 98.19 155 ASN A O 1
ATOM 1294 N N . ILE A 1 156 ? -6.794 -9.476 -2.198 1.00 97.56 156 ILE A N 1
ATOM 1295 C CA . ILE A 1 156 ? -6.266 -8.256 -1.581 1.00 97.56 156 ILE A CA 1
ATOM 1296 C C . ILE A 1 156 ? -6.661 -8.236 -0.105 1.00 97.56 156 ILE A C 1
ATOM 1298 O O . ILE A 1 156 ? -5.788 -8.175 0.751 1.00 97.56 156 ILE A O 1
ATOM 1302 N N . PHE A 1 157 ? -7.952 -8.376 0.208 1.00 95.69 157 PHE A N 1
ATOM 1303 C CA . PHE A 1 157 ? -8.424 -8.310 1.591 1.00 95.69 157 PHE A CA 1
ATOM 1304 C C . PHE A 1 157 ? -7.802 -9.394 2.483 1.00 95.69 157 PHE A C 1
ATOM 1306 O O . PHE A 1 157 ? -7.348 -9.098 3.585 1.00 95.69 157 PHE A O 1
ATOM 1313 N N . ARG A 1 158 ? -7.703 -10.637 1.992 1.00 97.12 158 ARG A N 1
ATOM 1314 C CA . ARG A 1 158 ? -7.008 -11.720 2.702 1.00 97.12 158 ARG A CA 1
ATOM 1315 C C . ARG A 1 158 ? -5.543 -11.364 2.970 1.00 97.12 158 ARG A C 1
ATOM 1317 O O . ARG A 1 158 ? -5.083 -11.527 4.091 1.00 97.12 158 ARG A O 1
ATOM 1324 N N . SER A 1 159 ? -4.836 -10.832 1.972 1.00 97.44 159 SER A N 1
ATOM 1325 C CA . SER A 1 159 ? -3.434 -10.431 2.126 1.00 97.44 159 SER A CA 1
ATOM 1326 C C . SER A 1 159 ? -3.238 -9.334 3.175 1.00 97.44 159 SER A C 1
ATOM 1328 O O . SER A 1 159 ? -2.194 -9.311 3.814 1.00 97.44 159 SER A O 1
ATOM 1330 N N . ILE A 1 160 ? -4.210 -8.435 3.362 1.00 95.50 160 ILE A N 1
ATOM 1331 C CA . ILE A 1 160 ? -4.154 -7.389 4.397 1.00 95.50 160 ILE A CA 1
ATOM 1332 C C . ILE A 1 160 ? -4.224 -8.010 5.790 1.00 95.50 160 ILE A C 1
ATOM 1334 O O . ILE A 1 160 ? -3.451 -7.637 6.666 1.00 95.50 160 ILE A O 1
ATOM 1338 N N . ILE A 1 161 ? -5.127 -8.973 5.983 1.00 93.88 161 ILE A N 1
ATOM 1339 C CA . ILE A 1 161 ? -5.270 -9.703 7.248 1.00 93.88 161 ILE A CA 1
ATOM 1340 C C . ILE A 1 161 ? -3.984 -10.484 7.556 1.00 93.88 161 ILE A C 1
ATOM 1342 O O . ILE A 1 161 ? -3.470 -10.389 8.668 1.00 93.88 161 ILE A O 1
ATOM 1346 N N . ASP A 1 162 ? -3.441 -11.195 6.562 1.00 95.31 162 ASP A N 1
ATOM 1347 C CA . ASP A 1 162 ? -2.200 -11.967 6.706 1.00 95.31 162 ASP A CA 1
ATOM 1348 C C . ASP A 1 162 ? -1.004 -11.060 7.051 1.00 95.31 162 ASP A C 1
ATOM 1350 O O . ASP A 1 162 ? -0.185 -11.389 7.913 1.00 95.31 162 ASP A O 1
ATOM 1354 N N . TYR A 1 163 ? -0.914 -9.898 6.397 1.00 94.44 163 TYR A N 1
ATOM 1355 C CA . TYR A 1 163 ? 0.141 -8.922 6.650 1.00 94.44 163 TYR A CA 1
ATOM 1356 C C . TYR A 1 163 ? 0.015 -8.313 8.052 1.00 94.44 163 TYR A C 1
ATOM 1358 O O . TYR A 1 163 ? 0.992 -8.305 8.792 1.00 94.44 163 TYR A O 1
ATOM 1366 N N . TYR A 1 164 ? -1.195 -7.920 8.469 1.00 91.75 164 TYR A N 1
ATOM 1367 C CA . TYR A 1 164 ? -1.450 -7.419 9.824 1.00 91.75 164 TYR A CA 1
ATOM 1368 C C . TYR A 1 164 ? -1.058 -8.427 10.906 1.00 91.75 164 TYR A C 1
ATOM 1370 O O . TYR A 1 164 ? -0.497 -8.044 11.919 1.00 91.75 164 TYR A O 1
ATOM 1378 N N . GLN A 1 165 ? -1.339 -9.717 10.708 1.00 90.56 165 GLN A N 1
ATOM 1379 C CA . GLN A 1 165 ? -0.962 -10.755 11.671 1.00 90.56 165 GLN A CA 1
ATOM 1380 C C . GLN A 1 165 ? 0.565 -10.940 11.789 1.00 90.56 165 GLN A C 1
ATOM 1382 O O . GLN A 1 165 ? 1.038 -11.492 12.782 1.00 90.56 165 GLN A O 1
ATOM 1387 N N . SER A 1 166 ? 1.318 -10.547 10.761 1.00 89.69 166 SER A N 1
ATOM 1388 C CA . SER A 1 166 ? 2.769 -10.740 10.693 1.00 89.69 166 SER A CA 1
ATOM 1389 C C . SER A 1 166 ? 3.570 -9.586 11.306 1.00 89.69 166 SER A C 1
ATOM 1391 O O . SER A 1 166 ? 4.717 -9.815 11.692 1.00 89.69 166 SER A O 1
ATOM 1393 N N . CYS A 1 167 ? 2.988 -8.383 11.362 1.00 88.44 167 CYS A N 1
ATOM 1394 C CA . CYS A 1 167 ? 3.550 -7.203 12.025 1.00 88.44 167 CYS A CA 1
ATOM 1395 C C . CYS A 1 167 ? 3.298 -7.251 13.539 1.00 88.44 167 CYS A C 1
ATOM 1397 O O . CYS A 1 167 ? 4.243 -6.921 14.289 1.00 88.44 167 CYS A O 1
#

Secondary structure (DSSP, 8-state):
---SSTTHHHHHHHHHHHHHHHHHTT----TTTT-HHHHHHHHHHHHHHHHHHTSHHHHHHH---HHHHHHHHHHHHHHHHHH-TTS-HHHHHHHHHHHHHHHHHHT-----TGGGGGHHHHHHHTPPPSSHHHHHHHHHHHHHHTTS-HHHHHHHHHHHHHHHHH-

Sequence (167 aa):
MDNVNDNSPFIEHFIDTIVKFLDDVQYNEPHHSLAPEPRANFESIYEESLRFFTQPTIQEQLSLRYDVITKATRTTSRLTLYCWPNIPRKVMAQIAIHFTELHIMDDSPKDYHADMATFFSDLLDGNEQKVPYWRVTLGQIPNLLCHFEPYTQYNIFRSIIDYYQSC

Radius of gyration: 19.59 Å; chains: 1; bounding box: 65×31×45 Å